Protein 3RHE (pdb70)

Nearest PDB structures (foldseek):
  3rhe-assembly1_A  TM=1.009E+00  e=6.433E-20  Legionella pneum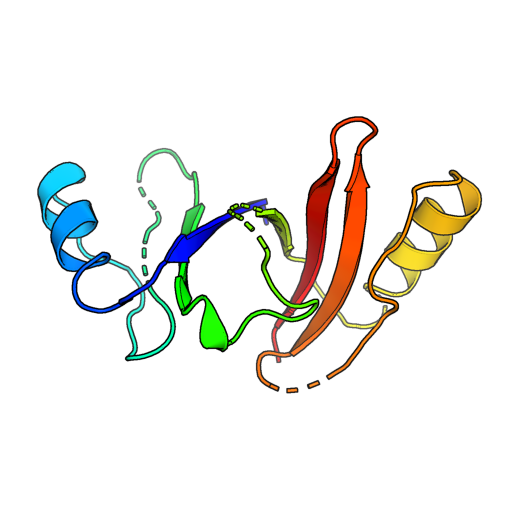ophila subsp. pneumophila str. Philadelphia 1
  3vcx-assembly1_A  TM=4.489E-01  e=5.488E-06  Rhodopseudomonas palustris CGA009
  3kol-assembly1_A-2  TM=4.662E-01  e=1.666E-05  Nostoc punctiforme PCC 73102
  3oxh-assembly1_A  TM=6.265E-01  e=4.857E-03  Mycobacterium tuberculosis
  2qqz-assembly1_B  TM=4.283E-01  e=1.810E-03  Bacillus anthracis str. Ames

Structure (mmCIF, N/CA/C/O backbone):
data_3RHE
#
_entry.id   3RHE
#
_cell.length_a   43.536
_cell.length_b   77.707
_cell.length_c   83.024
_cell.angle_alpha   90.00
_cell.angle_beta   90.00
_cell.angle_gamma   90.00
#
_symmetry.space_group_name_H-M   'C 2 2 21'
#
loop_
_entity.id
_entity.type
_entity.pdbx_description
1 polymer 'NAD-dependent benzaldehyde dehydrogenase'
2 water water
#
loop_
_atom_site.group_PDB
_atom_site.id
_atom_site.type_symbol
_atom_site.label_atom_id
_atom_site.label_alt_id
_atom_site.label_comp_id
_atom_site.label_asym_id
_atom_site.label_entity_id
_atom_site.label_seq_id
_atom_site.pdbx_PDB_ins_code
_atom_site.Cartn_x
_atom_site.Cartn_y
_atom_site.Cartn_z
_atom_site.occupancy
_atom_site.B_iso_or_equiv
_atom_site.auth_seq_id
_atom_site.auth_comp_id
_atom_site.auth_asym_id
_atom_site.auth_atom_id
_atom_site.pdbx_PDB_model_num
ATOM 1 N N . PRO A 1 7 ? -6.101 31.800 44.526 1.00 34.51 5 PRO A N 1
ATOM 2 C CA . PRO A 1 7 ? -5.038 30.804 44.742 1.00 31.93 5 PRO A CA 1
ATOM 3 C C . PRO A 1 7 ? -3.674 31.434 44.501 1.00 27.30 5 PRO A C 1
ATOM 4 O O . PRO A 1 7 ? -2.653 30.967 45.003 1.00 24.94 5 PRO A O 1
ATOM 8 N N . ASN A 1 8 ? -3.664 32.492 43.706 1.00 26.27 6 ASN A N 1
ATOM 9 C CA . ASN A 1 8 ? -2.406 33.103 43.339 1.00 25.45 6 ASN A CA 1
ATOM 10 C C . ASN A 1 8 ? -1.815 33.921 44.477 1.00 23.42 6 ASN A C 1
ATOM 11 O O . ASN A 1 8 ? -2.525 34.590 45.243 1.00 22.14 6 ASN A O 1
ATOM 16 N N . LEU A 1 9 ? -0.504 33.824 44.612 1.00 19.64 7 LEU A N 1
ATOM 17 C CA . LEU A 1 9 ? 0.176 34.501 45.692 1.00 18.34 7 LEU A CA 1
ATOM 18 C C . LEU A 1 9 ? 1.570 34.912 45.245 1.00 17.71 7 LEU A C 1
ATOM 19 O O . LEU A 1 9 ? 2.370 34.083 44.820 1.00 18.38 7 LEU A O 1
ATOM 24 N N . VAL A 1 10 ? 1.848 36.203 45.336 1.00 16.80 8 VAL A N 1
ATOM 25 C CA . VAL A 1 10 ? 3.175 36.725 45.040 1.00 15.97 8 VAL A CA 1
ATOM 26 C C . VAL A 1 10 ? 3.982 36.669 46.331 1.00 15.60 8 VAL A C 1
ATOM 27 O O . VAL A 1 10 ? 3.544 37.168 47.357 1.00 16.55 8 VAL A O 1
ATOM 31 N N . LEU A 1 11 ? 5.145 36.033 46.281 1.00 13.39 9 LEU A N 1
ATOM 32 C CA . LEU A 1 11 ? 5.979 35.854 47.455 1.00 15.52 9 LEU A CA 1
ATOM 33 C C . LEU A 1 11 ? 7.258 36.665 47.310 1.00 14.41 9 LEU A C 1
ATOM 34 O O . LEU A 1 11 ? 8.031 36.445 46.394 1.00 13.77 9 LEU A O 1
ATOM 39 N N . PHE A 1 12 ? 7.474 37.603 48.222 1.00 12.85 10 PHE A N 1
ATOM 40 C CA . PHE A 1 12 ? 8.710 38.367 48.259 1.00 14.29 10 PHE A CA 1
ATOM 41 C C . PHE A 1 12 ? 9.613 37.808 49.360 1.00 15.72 10 PHE A C 1
ATOM 42 O O . PHE A 1 12 ? 9.196 37.697 50.517 1.00 13.80 10 PHE A O 1
ATOM 50 N N . TYR A 1 13 ? 10.844 37.459 49.003 1.00 15.60 11 TYR A N 1
ATOM 51 C CA . TYR A 1 13 ? 11.849 37.146 50.008 1.00 16.26 11 TYR A CA 1
ATOM 52 C C . TYR A 1 13 ? 12.266 38.459 50.684 1.00 16.92 11 TYR A C 1
ATOM 53 O O . TYR A 1 13 ? 12.624 39.411 50.000 1.00 14.06 11 TYR A O 1
ATOM 62 N N . VAL A 1 14 ? 12.204 38.508 52.016 1.00 16.42 12 VAL A N 1
ATOM 63 C CA . VAL A 1 14 ? 12.603 39.702 52.762 1.00 15.95 12 VAL A CA 1
ATOM 64 C C . VAL A 1 14 ? 13.614 39.409 53.888 1.00 20.25 12 VAL A C 1
ATOM 65 O O . VAL A 1 14 ? 13.570 38.348 54.535 1.00 16.43 12 VAL A O 1
ATOM 69 N N . LYS A 1 15 ? 14.521 40.352 54.126 1.00 17.42 13 LYS A N 1
ATOM 70 C CA . LYS A 1 15 ? 15.487 40.196 55.225 1.00 22.10 13 LYS A CA 1
ATOM 71 C C . LYS A 1 15 ? 14.801 40.197 56.596 1.00 22.29 13 LYS A C 1
ATOM 72 O O . LYS A 1 15 ? 15.148 39.413 57.487 1.00 23.83 13 LYS A O 1
ATOM 78 N N . ASN A 1 16 ? 13.823 41.081 56.759 1.00 20.52 14 ASN A N 1
ATOM 79 C CA . ASN A 1 16 ? 13.128 41.235 58.044 1.00 23.30 14 ASN A CA 1
ATOM 80 C C . ASN A 1 16 ? 11.634 41.437 57.853 1.00 21.54 14 ASN A C 1
ATOM 81 O O . ASN A 1 16 ? 11.195 42.549 57.573 1.00 23.90 14 ASN A O 1
ATOM 86 N N . PRO A 1 17 ? 10.849 40.357 58.002 1.00 21.33 15 PRO A N 1
ATOM 87 C CA . PRO A 1 17 ? 9.397 40.392 57.807 1.00 22.03 15 PRO A CA 1
ATOM 88 C C . PRO A 1 17 ? 8.700 41.442 58.683 1.00 27.70 15 PRO A C 1
ATOM 89 O O . PRO A 1 17 ? 7.702 42.026 58.249 1.00 25.76 15 PRO A O 1
ATOM 93 N N . ALA A 1 18 ? 9.220 41.689 59.882 1.00 27.80 16 ALA A N 1
ATOM 94 C CA . ALA A 1 18 ? 8.643 42.710 60.752 1.00 29.84 16 ALA A CA 1
ATOM 95 C C . ALA A 1 18 ? 8.745 44.088 60.115 1.00 26.80 16 ALA A C 1
ATOM 96 O O . ALA A 1 18 ? 7.755 44.811 60.026 1.00 28.36 16 ALA A O 1
ATOM 98 N N . LYS A 1 19 ? 9.949 44.450 59.678 1.00 27.22 17 LYS A N 1
ATOM 99 C CA . LYS A 1 19 ? 10.171 45.744 59.049 1.00 26.17 17 LYS A CA 1
ATOM 100 C C . LYS A 1 19 ? 9.516 45.863 57.667 1.00 25.84 17 LYS A C 1
ATOM 101 O O . LYS A 1 19 ? 9.061 46.941 57.278 1.00 22.49 17 LYS A O 1
ATOM 107 N N . SER A 1 20 ? 9.485 44.766 56.922 1.00 20.62 18 SER A N 1
ATOM 108 C CA A SER A 1 20 ? 8.854 44.776 55.611 0.38 20.65 18 SER A CA 1
ATOM 109 C CA B SER A 1 20 ? 8.849 44.758 55.613 0.62 20.65 18 SER A CA 1
ATOM 110 C C . SER A 1 20 ? 7.349 44.967 55.744 1.00 20.17 18 SER A C 1
ATOM 111 O O . SER A 1 20 ? 6.733 45.674 54.943 1.00 18.42 18 SER A O 1
ATOM 116 N N . GLU A 1 21 ? 6.769 44.338 56.757 1.00 20.27 19 GLU A N 1
ATOM 117 C CA . GLU A 1 21 ? 5.340 44.429 57.016 1.00 22.25 19 GLU A CA 1
ATOM 118 C C . GLU A 1 21 ? 4.928 45.868 57.315 1.00 23.82 19 GLU A C 1
ATOM 119 O O . GLU A 1 21 ? 3.854 46.309 56.913 1.00 23.88 19 GLU A O 1
ATOM 125 N N . GLU A 1 22 ? 5.781 46.597 58.026 1.00 24.47 20 GLU A N 1
ATOM 126 C CA . GLU A 1 22 ? 5.499 48.000 58.321 1.00 24.81 20 GLU A CA 1
ATOM 127 C C . GLU A 1 22 ? 5.586 48.836 57.051 1.00 24.07 20 GLU A C 1
ATOM 128 O O . GLU A 1 22 ? 4.752 49.727 56.817 1.00 23.33 20 GLU A O 1
ATOM 134 N N . PHE A 1 23 ? 6.604 48.556 56.239 1.00 18.99 21 PHE A N 1
ATOM 135 C CA . PHE A 1 23 ? 6.743 49.229 54.957 1.00 19.69 21 PHE A CA 1
ATOM 136 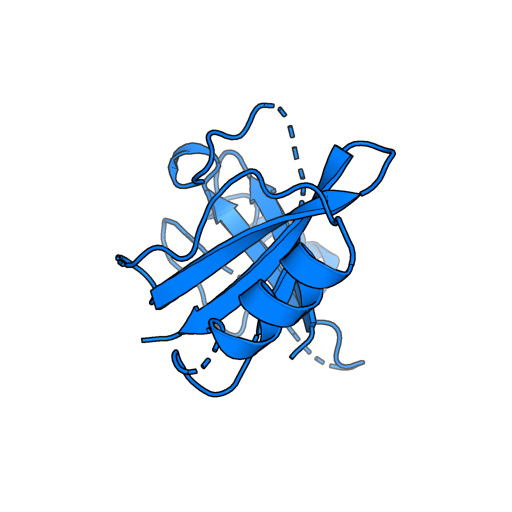C C . PHE A 1 23 ? 5.459 49.079 54.144 1.00 19.59 21 PHE A C 1
ATOM 137 O O . PHE A 1 23 ? 4.892 50.052 53.682 1.00 18.68 21 PHE A O 1
ATOM 145 N N . TYR A 1 24 ? 4.991 47.847 53.996 1.00 19.23 22 TYR A N 1
ATOM 146 C CA . TYR A 1 24 ? 3.813 47.579 53.179 1.00 20.50 22 TYR A CA 1
ATOM 147 C C . TYR A 1 24 ? 2.485 48.057 53.807 1.00 23.68 22 TYR A C 1
ATOM 148 O O . TYR A 1 24 ? 1.607 48.564 53.106 1.00 21.79 22 TYR A O 1
ATOM 157 N N . LYS A 1 25 ? 2.347 47.915 55.122 1.00 21.96 23 LYS A N 1
ATOM 158 C CA . LYS A 1 25 ? 1.178 48.458 55.799 1.00 24.91 23 LYS A CA 1
ATOM 159 C C . LYS A 1 25 ? 1.069 49.951 55.472 1.00 26.00 23 LYS A C 1
ATOM 160 O O . LYS A 1 25 ? -0.002 50.446 55.142 1.00 25.81 23 LYS A O 1
ATOM 166 N N . ASN A 1 26 ? 2.199 50.647 55.531 1.00 25.44 24 ASN A N 1
ATOM 167 C CA . ASN A 1 26 ? 2.250 52.075 55.244 1.00 25.88 24 ASN A CA 1
ATOM 168 C C . ASN A 1 26 ? 1.979 52.357 53.775 1.00 27.26 24 ASN A C 1
ATOM 169 O O . ASN A 1 26 ? 1.177 53.237 53.436 1.00 24.72 24 ASN A O 1
ATOM 174 N N . LEU A 1 27 ? 2.658 51.612 52.904 1.00 23.56 25 LEU A N 1
ATOM 175 C CA . LEU A 1 27 ? 2.512 51.814 51.474 1.00 24.37 25 LEU A CA 1
ATOM 176 C C . LEU A 1 27 ? 1.077 51.580 51.034 1.00 25.66 25 LEU A C 1
ATOM 177 O O . LEU A 1 27 ? 0.506 52.365 50.283 1.00 26.48 25 LEU A O 1
ATOM 182 N N . LEU A 1 28 ? 0.500 50.491 51.519 1.00 26.19 26 LEU A N 1
ATOM 183 C CA . LEU A 1 28 ? -0.786 50.027 51.032 1.00 26.71 26 LEU A CA 1
ATOM 184 C C . LEU A 1 28 ? -1.929 50.622 51.836 1.00 26.24 26 LEU A C 1
ATOM 185 O O . LEU A 1 28 ? -3.085 50.509 51.447 1.00 25.34 26 LEU A O 1
ATOM 190 N N . ASP A 1 29 ? -1.594 51.247 52.958 1.00 25.63 27 ASP A N 1
ATOM 191 C CA . ASP A 1 29 ? -2.599 51.750 53.887 1.00 27.86 27 ASP A CA 1
ATOM 192 C C . ASP A 1 29 ? -3.592 50.642 54.202 1.00 28.81 27 ASP A C 1
ATOM 193 O O . ASP A 1 29 ? -4.799 50.861 54.250 1.00 28.02 27 ASP A O 1
ATOM 198 N N . THR A 1 30 ? -3.064 49.442 54.411 1.00 30.02 28 THR A N 1
ATOM 199 C CA . THR A 1 30 ? -3.884 48.285 54.727 1.00 29.38 28 THR A CA 1
ATOM 200 C C . THR A 1 30 ? -3.184 47.446 55.778 1.00 30.31 28 THR A C 1
ATOM 201 O O . THR A 1 30 ? -1.952 47.400 55.843 1.00 27.85 28 THR A O 1
ATOM 205 N N . GLN A 1 31 ? -3.975 46.789 56.612 1.00 29.04 29 GLN A N 1
ATOM 206 C CA . GLN A 1 31 ? -3.431 45.882 57.602 1.00 29.88 29 GLN A CA 1
ATOM 207 C C . GLN A 1 31 ? -3.188 44.533 56.936 1.00 24.12 29 GLN A C 1
ATOM 208 O O . GLN A 1 31 ? -3.983 44.102 56.110 1.00 24.83 29 GLN A O 1
ATOM 214 N N . PRO A 1 32 ? -2.091 43.854 57.287 1.00 24.10 30 PRO A N 1
ATOM 215 C CA . PRO A 1 32 ? -1.966 42.496 56.750 1.00 24.25 30 PRO A CA 1
ATOM 216 C C . PRO A 1 32 ? -3.042 41.605 57.371 1.00 23.55 30 PRO A C 1
ATOM 217 O O . PRO A 1 32 ? -3.396 41.827 58.527 1.00 24.96 30 PRO A O 1
ATOM 221 N N . ILE A 1 33 ? -3.568 40.639 56.627 1.00 22.84 31 ILE A N 1
ATOM 222 C CA . ILE A 1 33 ? -4.507 39.682 57.210 1.00 24.53 31 ILE A CA 1
ATOM 223 C C . ILE A 1 33 ? -3.794 38.708 58.160 1.00 25.12 31 ILE A C 1
ATOM 224 O O . ILE A 1 33 ? -4.418 38.091 59.019 1.00 24.56 31 ILE A O 1
ATOM 229 N N . GLU A 1 34 ? -2.481 38.577 58.004 1.00 22.20 32 GLU A N 1
ATOM 230 C CA . GLU A 1 34 ? -1.706 37.720 58.887 1.00 24.28 32 GLU A CA 1
ATOM 231 C C . GLU A 1 34 ? -0.283 38.233 59.001 1.00 25.69 32 GLU A C 1
ATOM 232 O O . GLU A 1 34 ? 0.279 38.744 58.024 1.00 22.97 32 GLU A O 1
ATOM 238 N N . SER A 1 35 ? 0.293 38.115 60.196 1.00 23.15 33 SER A N 1
ATOM 239 C CA . SER A 1 35 ? 1.687 38.482 60.403 1.00 24.67 33 SER A CA 1
ATOM 240 C C . SER A 1 35 ? 2.351 37.599 61.467 1.00 26.84 33 SER A C 1
ATOM 241 O O . SER A 1 35 ? 1.683 37.053 62.350 1.00 25.22 33 SER A O 1
ATOM 244 N N . SER A 1 36 ? 3.667 37.457 61.357 1.00 23.07 34 SER A N 1
ATOM 245 C CA . SER A 1 36 ? 4.451 36.641 62.270 1.00 23.73 34 SER A CA 1
ATOM 246 C C . SER A 1 36 ? 5.916 37.007 62.075 1.00 23.03 34 SER A C 1
ATOM 247 O O . SER A 1 36 ? 6.251 37.711 61.130 1.00 25.15 34 SER A O 1
ATOM 250 N N . PRO A 1 37 ? 6.795 36.536 62.967 1.00 22.73 35 PRO A N 1
ATOM 251 C CA . PRO A 1 37 ? 8.215 36.876 62.826 1.00 25.67 35 PRO A CA 1
ATOM 252 C C . PRO A 1 37 ? 8.808 36.387 61.494 1.00 24.25 35 PRO A C 1
ATOM 253 O O . PRO A 1 37 ? 9.816 36.925 61.043 1.00 23.61 35 PRO A O 1
ATOM 257 N N . THR A 1 38 ? 8.177 35.399 60.873 1.00 21.38 36 THR A N 1
ATOM 258 C CA . THR A 1 38 ? 8.721 34.790 59.660 1.00 22.87 36 THR A CA 1
ATOM 259 C C . THR A 1 38 ? 7.920 35.072 58.380 1.00 22.17 36 THR A C 1
ATOM 260 O O . THR A 1 38 ? 8.418 34.850 57.281 1.00 20.42 36 THR A O 1
ATOM 264 N N . PHE A 1 39 ? 6.693 35.565 58.515 1.00 21.55 37 PHE A N 1
ATOM 265 C CA . PHE A 1 39 ? 5.821 35.712 57.349 1.00 20.88 37 PHE A CA 1
ATOM 266 C C . PHE A 1 39 ? 4.720 36.739 57.590 1.00 23.77 37 PHE A C 1
ATOM 267 O O . PHE A 1 39 ? 4.158 36.807 58.684 1.00 23.95 37 PHE A O 1
ATOM 275 N N . ALA A 1 40 ? 4.421 37.546 56.574 1.00 19.60 38 ALA A N 1
ATOM 276 C CA . ALA A 1 40 ? 3.236 38.397 56.614 1.00 20.47 38 ALA A CA 1
ATOM 277 C C . ALA A 1 40 ? 2.504 38.299 55.284 1.00 21.85 38 ALA A C 1
ATOM 278 O O . ALA A 1 40 ? 3.126 38.083 54.236 1.00 20.54 38 ALA A O 1
ATOM 288 N N . PHE A 1 42 ? -0.536 40.189 52.805 1.00 18.01 40 PHE A N 1
ATOM 289 C CA . PHE A 1 42 ? -1.467 41.271 52.480 1.00 20.81 40 PHE A CA 1
ATOM 290 C C . PHE A 1 42 ? -2.383 40.826 51.353 1.00 21.08 40 PHE A C 1
ATOM 291 O O . PHE A 1 42 ? -1.960 40.156 50.404 1.00 20.26 40 PHE A O 1
ATOM 299 N N . VAL A 1 43 ? -3.649 41.196 51.461 1.00 20.19 41 VAL A N 1
ATOM 300 C CA . VAL A 1 43 ? -4.604 40.897 50.423 1.00 25.32 41 VAL A CA 1
ATOM 301 C C . VAL A 1 43 ? -5.220 42.186 49.914 1.00 31.79 41 VAL A C 1
ATOM 302 O O . VAL A 1 43 ? -5.796 42.952 50.687 1.00 30.11 41 VAL A O 1
ATOM 314 N N . LYS A 1 45 ? -7.780 44.694 48.099 1.00 41.14 43 LYS A N 1
ATOM 315 C CA . LYS A 1 45 ? -9.193 44.835 47.800 1.00 43.19 43 LYS A CA 1
ATOM 316 C C . LYS A 1 45 ? -9.420 44.282 46.396 1.00 41.18 43 LYS A C 1
ATOM 317 O O . LYS A 1 45 ? -10.421 43.617 46.127 1.00 40.47 43 LYS A O 1
ATOM 323 N N . THR A 1 46 ? -8.455 44.538 45.519 1.00 39.72 44 THR A N 1
ATOM 324 C CA . THR A 1 46 ? -8.476 44.036 44.150 1.00 40.74 44 THR A CA 1
ATOM 325 C C . THR A 1 46 ? -8.307 42.519 44.040 1.00 38.83 44 THR A C 1
ATOM 326 O O . THR A 1 46 ? -8.570 41.938 42.989 1.00 41.45 44 THR A O 1
ATOM 330 N N . GLY A 1 47 ? -7.838 41.882 45.106 1.00 36.42 45 GLY A N 1
ATOM 331 C CA . GLY A 1 47 ? -7.720 40.433 45.115 1.00 36.55 45 GLY A CA 1
ATOM 332 C C . GLY A 1 47 ? -6.305 39.873 45.077 1.00 34.71 45 GLY A C 1
ATOM 333 O O . GLY A 1 47 ? -6.088 38.717 45.440 1.00 31.85 45 GLY A O 1
ATOM 334 N N . LEU A 1 48 ? -5.337 40.671 44.633 1.00 32.48 46 LEU A N 1
ATOM 335 C CA . LEU A 1 48 ? -3.954 40.196 44.620 1.00 29.88 46 LEU A CA 1
ATOM 336 C C . LEU A 1 48 ? -3.455 39.900 46.036 1.00 24.76 46 LEU A C 1
ATOM 337 O O . LEU A 1 48 ? -3.706 40.664 46.975 1.00 25.65 46 LEU A O 1
ATOM 342 N N . ARG A 1 49 ? -2.760 38.781 46.187 1.00 20.85 47 ARG A N 1
ATOM 343 C CA . ARG A 1 49 ? -2.215 38.393 47.481 1.00 20.85 47 ARG A CA 1
ATOM 344 C C . ARG A 1 49 ? -0.692 38.517 47.485 1.00 18.15 47 ARG A C 1
ATOM 345 O O . ARG A 1 49 ? -0.016 37.988 46.601 1.00 18.06 47 ARG A O 1
ATOM 353 N N . LEU A 1 50 ? -0.163 39.207 48.484 1.00 17.09 48 LEU A N 1
ATOM 354 C CA . LEU A 1 50 ? 1.275 39.430 48.595 1.00 16.76 48 LEU A CA 1
ATOM 355 C C . LEU A 1 50 ? 1.813 38.911 49.925 1.00 18.57 48 LEU A C 1
ATOM 356 O O . LEU A 1 50 ? 1.384 39.356 51.009 1.00 17.17 48 LEU A O 1
ATOM 361 N N . GLY A 1 51 ? 2.735 37.953 49.834 1.00 15.88 49 GLY A N 1
ATOM 362 C CA . GLY A 1 51 ? 3.410 37.416 50.999 1.00 16.25 49 GLY A CA 1
ATOM 363 C C . GLY A 1 51 ? 4.845 37.903 51.160 1.00 16.86 49 GLY A C 1
ATOM 364 O O . GLY A 1 51 ? 5.620 38.001 50.195 1.00 15.30 49 GLY A O 1
ATOM 365 N N . LEU A 1 52 ? 5.200 38.210 52.402 1.00 15.53 50 LEU A N 1
ATOM 366 C CA . LEU A 1 52 ? 6.553 38.608 52.755 1.00 16.42 50 LEU A CA 1
ATOM 367 C C . LEU A 1 52 ? 7.157 37.503 53.630 1.00 17.62 50 LEU A C 1
ATOM 368 O O . LEU A 1 52 ? 6.701 37.276 54.749 1.00 17.45 50 LEU A O 1
ATOM 373 N N . TRP A 1 53 ? 8.192 36.846 53.118 1.00 14.65 51 TRP A N 1
ATOM 374 C CA . TRP A 1 53 ? 8.718 35.621 53.703 1.00 16.89 51 TRP A CA 1
ATOM 375 C C . TRP A 1 53 ? 10.210 35.751 54.045 1.00 18.46 51 TRP A C 1
ATOM 376 O O . TRP A 1 53 ? 11.036 36.097 53.186 1.00 16.57 51 TRP A O 1
ATOM 387 N N . ALA A 1 54 ? 10.548 35.497 55.310 1.00 18.77 52 ALA A N 1
ATOM 388 C CA . ALA A 1 54 ? 11.928 35.614 55.774 1.00 19.68 52 ALA A CA 1
ATOM 389 C C . ALA A 1 54 ? 12.893 34.818 54.897 1.00 19.64 52 ALA A C 1
ATOM 390 O O . ALA A 1 54 ? 12.750 33.607 54.732 1.00 18.42 52 ALA A O 1
ATOM 392 N N . GLN A 1 55 ? 13.881 35.523 54.358 1.00 17.62 53 GLN A N 1
ATOM 393 C CA . GLN A 1 55 ? 14.830 34.963 53.403 1.00 23.44 53 GLN A CA 1
ATOM 394 C C . GLN A 1 55 ? 15.509 33.706 53.946 1.00 24.47 53 G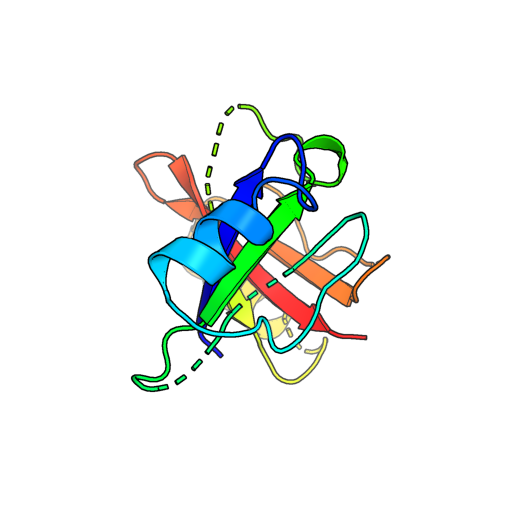LN A C 1
ATOM 395 O O . GLN A 1 55 ? 15.790 32.762 53.203 1.00 25.01 53 GLN A O 1
ATOM 401 N N . GLU A 1 56 ? 15.750 33.693 55.250 1.00 25.05 54 GLU A N 1
ATOM 402 C CA . GLU A 1 56 ? 16.452 32.592 55.891 1.00 27.02 54 GLU A CA 1
ATOM 403 C C . GLU A 1 56 ? 15.605 31.323 55.945 1.00 26.78 54 GLU A C 1
ATOM 404 O O . GLU A 1 56 ? 16.127 30.228 56.138 1.00 28.48 54 GLU A O 1
ATOM 410 N N . GLU A 1 57 ? 14.299 31.475 55.768 1.00 24.37 55 GLU A N 1
ATOM 411 C CA . GLU A 1 57 ? 13.378 30.340 55.812 1.00 28.82 55 GLU A CA 1
ATOM 412 C C . GLU A 1 57 ? 13.162 29.643 54.468 1.00 26.51 55 GLU A C 1
ATOM 413 O O . GLU A 1 57 ? 12.540 28.581 54.409 1.00 27.57 55 GLU A O 1
ATOM 419 N N . ILE A 1 58 ? 13.647 30.231 53.382 1.00 22.10 56 ILE A N 1
ATOM 420 C CA . ILE A 1 58 ? 13.296 29.689 52.071 1.00 22.69 56 ILE A CA 1
ATOM 421 C C . ILE A 1 58 ? 14.023 28.384 51.749 1.00 22.55 56 ILE A C 1
ATOM 422 O O . ILE A 1 58 ? 15.211 28.242 52.016 1.00 22.23 56 ILE A O 1
ATOM 427 N N . GLU A 1 59 ? 13.286 27.442 51.172 1.00 20.88 57 GLU A N 1
ATOM 428 C CA . GLU A 1 59 ? 13.867 26.299 50.495 1.00 23.05 57 GLU A CA 1
ATOM 429 C C . GLU A 1 59 ? 13.192 26.247 49.140 1.00 19.90 57 GLU A C 1
ATOM 430 O O . GLU A 1 59 ? 11.977 26.369 49.072 1.00 17.82 57 GLU A O 1
ATOM 436 N N . PRO A 1 60 ? 13.974 26.081 48.062 1.00 20.06 58 PRO A N 1
ATOM 437 C CA . PRO A 1 60 ? 15.432 25.931 48.071 1.00 23.16 58 PRO A CA 1
ATOM 438 C C . PRO A 1 60 ? 16.098 27.246 48.452 1.00 25.71 58 PRO A C 1
ATOM 439 O O . PRO A 1 60 ? 15.491 28.301 48.270 1.00 21.38 58 PRO A O 1
ATOM 443 N N . LYS A 1 61 ? 17.319 27.179 48.978 1.00 25.90 59 LYS A N 1
ATOM 444 C CA . LYS A 1 61 ? 18.004 28.363 49.481 1.00 30.59 59 LYS A CA 1
ATOM 445 C C . LYS A 1 61 ? 17.911 29.530 48.507 1.00 28.41 59 LYS A C 1
ATOM 446 O O . LYS A 1 61 ? 18.106 29.366 47.305 1.00 28.00 59 LYS A O 1
ATOM 452 N N . ALA A 1 62 ? 17.609 30.707 49.043 1.00 27.93 60 ALA A N 1
ATOM 453 C CA . ALA A 1 62 ? 17.388 31.898 48.229 1.00 33.25 60 ALA A CA 1
ATOM 454 C C . ALA A 1 62 ? 18.685 32.634 47.915 1.00 39.53 60 ALA A C 1
ATOM 455 O O . ALA A 1 62 ? 19.443 32.973 48.820 1.00 42.23 60 ALA A O 1
ATOM 457 N N . HIS A 1 63 ? 18.924 32.896 46.632 1.00 44.07 61 HIS A N 1
ATOM 458 C CA . HIS A 1 63 ? 20.139 33.582 46.199 1.00 49.07 61 HIS A CA 1
ATOM 459 C C . HIS A 1 63 ? 19.976 35.103 46.197 1.00 53.36 61 HIS A C 1
ATOM 460 O O . HIS A 1 63 ? 19.863 35.738 47.252 1.00 52.42 61 HIS A O 1
ATOM 467 N N . GLY A 1 68 ? 14.677 36.937 43.998 1.00 24.63 66 GLY A N 1
ATOM 468 C CA . GLY A 1 68 ? 14.290 37.359 45.344 1.00 20.60 66 GLY A CA 1
ATOM 469 C C . GLY A 1 68 ? 12.791 37.256 45.604 1.00 16.87 66 GLY A C 1
ATOM 470 O O . GLY A 1 68 ? 12.244 37.922 46.478 1.00 14.98 66 GLY A O 1
ATOM 479 N N . GLU A 1 70 ? 8.923 34.699 44.338 1.00 15.69 68 GLU A N 1
ATOM 480 C CA . GLU A 1 70 ? 8.310 33.557 43.664 1.00 17.29 68 GLU A CA 1
ATOM 481 C C . GLU A 1 70 ? 6.902 33.938 43.255 1.00 16.02 68 GLU A C 1
ATOM 482 O O . GLU A 1 70 ? 6.248 34.737 43.926 1.00 17.99 68 GLU A O 1
ATOM 488 N N . LEU A 1 71 ? 6.429 33.350 42.166 1.00 16.23 69 LEU A N 1
ATOM 489 C CA . LEU A 1 71 ? 5.020 33.399 41.842 1.00 15.14 69 LEU A CA 1
ATOM 490 C C . LEU A 1 71 ? 4.498 32.050 42.303 1.00 16.28 69 LEU A C 1
ATOM 491 O O . LEU A 1 71 ? 4.995 31.012 41.861 1.00 16.14 69 LEU A O 1
ATOM 496 N N . SER A 1 72 ? 3.523 32.048 43.201 1.00 16.50 70 SER A N 1
ATOM 497 C CA . SER A 1 72 ? 3.074 30.781 43.777 1.00 17.30 70 SER A CA 1
ATOM 498 C C . SER A 1 72 ? 1.580 30.538 43.566 1.00 20.14 70 SER A C 1
ATOM 499 O O . SER A 1 72 ? 0.800 31.485 43.396 1.00 16.99 70 SER A O 1
ATOM 502 N N . PHE A 1 73 ? 1.213 29.256 43.587 1.00 18.07 71 PHE A N 1
ATOM 503 C CA . PHE A 1 73 ? -0.127 28.786 43.276 1.00 20.68 71 PHE A CA 1
ATOM 504 C C . PHE A 1 73 ? -0.574 27.898 44.433 1.00 18.07 71 PHE A C 1
ATOM 505 O O . PHE A 1 73 ? -0.019 26.822 44.625 1.00 15.72 71 PHE A O 1
ATOM 513 N N . GLN A 1 74 ? -1.567 28.344 45.195 1.00 17.67 72 GLN A N 1
ATOM 514 C CA . GLN A 1 74 ? -2.085 27.569 46.313 1.00 19.77 72 GLN A CA 1
ATOM 515 C C . GLN A 1 74 ? -3.166 26.611 45.811 1.00 19.03 72 GLN A C 1
ATOM 516 O O . GLN A 1 74 ? -4.095 27.030 45.114 1.00 17.52 72 GLN A O 1
ATOM 522 N N . VAL A 1 75 ? -3.027 25.327 46.133 1.00 17.61 73 VAL A N 1
ATOM 523 C CA . VAL A 1 75 ? -4.017 24.336 45.689 1.00 17.03 73 VAL A CA 1
ATOM 524 C C . VAL A 1 75 ? -4.669 23.617 46.865 1.00 19.53 73 VAL A C 1
ATOM 525 O O . VAL A 1 75 ? -4.239 23.755 48.016 1.00 18.42 73 VAL A O 1
ATOM 529 N N . ASN A 1 76 ? -5.697 22.836 46.555 1.00 19.44 74 ASN A N 1
ATOM 530 C CA . ASN A 1 76 ? -6.607 22.296 47.559 1.00 21.97 74 ASN A CA 1
ATOM 531 C C . ASN A 1 76 ? -6.077 21.136 48.430 1.00 21.54 74 ASN A C 1
ATOM 532 O O . ASN A 1 76 ? -6.520 20.951 49.569 1.00 20.33 74 ASN A O 1
ATOM 537 N N . SER A 1 77 ? -5.144 20.350 47.912 1.00 19.06 75 SER A N 1
ATOM 538 C CA . SER A 1 77 ? -4.710 19.160 48.640 1.00 19.45 75 SER A CA 1
ATOM 539 C C . SER A 1 77 ? -3.332 18.708 48.208 1.00 18.99 75 SER A C 1
ATOM 540 O O . SER A 1 77 ? -2.832 19.133 47.164 1.00 17.63 75 SER A O 1
ATOM 543 N N . ASN A 1 78 ? -2.741 17.811 48.998 1.00 17.26 76 ASN A N 1
ATOM 544 C CA . ASN A 1 78 ? -1.448 17.236 48.670 1.00 17.46 76 ASN A CA 1
ATOM 545 C C . ASN A 1 78 ? -1.515 16.460 47.364 1.00 17.71 76 ASN A C 1
ATOM 546 O O . ASN A 1 78 ? -0.574 16.473 46.571 1.00 16.16 76 ASN A O 1
ATOM 551 N N . GLU A 1 79 ? -2.632 15.769 47.155 1.00 19.30 77 GLU A N 1
ATOM 552 C CA . GLU A 1 79 ? -2.864 15.050 45.907 1.00 19.37 77 GLU A CA 1
ATOM 553 C C . GLU A 1 79 ? -2.866 15.993 44.703 1.00 17.00 77 GLU A C 1
ATOM 554 O O . GLU A 1 79 ? -2.316 15.672 43.666 1.00 17.55 77 GLU A O 1
ATOM 568 N N . VAL A 1 81 ? -1.249 18.834 44.554 1.00 16.15 79 VAL A N 1
ATOM 569 C CA . VAL A 1 81 ? 0.174 19.159 44.409 1.00 17.67 79 VA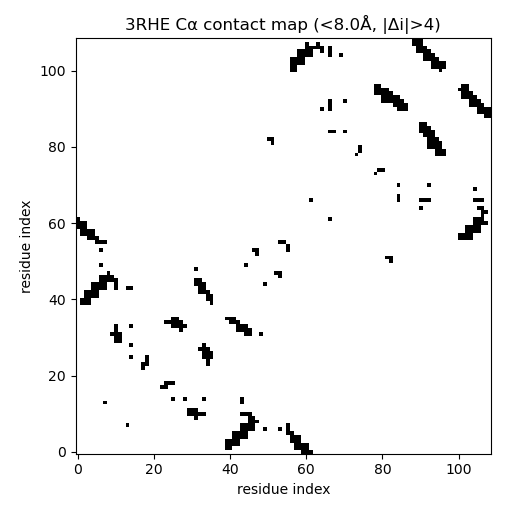L A CA 1
ATOM 570 C C . VAL A 1 81 ? 0.910 18.087 43.605 1.00 17.44 79 VAL A C 1
ATOM 571 O O . VAL A 1 81 ? 1.672 18.401 42.706 1.00 15.92 79 VAL A O 1
ATOM 575 N N . ASP A 1 82 ? 0.687 16.812 43.937 1.00 18.05 80 ASP A N 1
ATOM 576 C CA . ASP A 1 82 ? 1.320 15.720 43.189 1.00 19.78 80 ASP A CA 1
ATOM 577 C C . ASP A 1 82 ? 0.857 15.689 41.737 1.00 18.08 80 ASP A C 1
ATOM 578 O O . ASP A 1 82 ? 1.649 15.455 40.826 1.00 19.14 80 ASP A O 1
ATOM 583 N N . GLU A 1 83 ? -0.431 15.916 41.526 1.00 18.05 81 GLU A N 1
ATOM 584 C CA . GLU A 1 83 ? -0.978 15.895 40.170 1.00 19.46 81 GLU A CA 1
ATOM 585 C C . GLU A 1 83 ? -0.330 16.990 39.316 1.00 20.99 81 GLU A C 1
ATOM 586 O O . GLU A 1 83 ? 0.063 16.738 38.181 1.00 18.63 81 GLU A O 1
ATOM 592 N N . ILE A 1 84 ? -0.196 18.205 39.859 1.00 18.05 82 ILE A N 1
ATOM 593 C CA . ILE A 1 84 ? 0.440 19.263 39.083 1.00 16.63 82 ILE A CA 1
ATOM 594 C C . ILE A 1 84 ? 1.917 18.952 38.859 1.00 17.61 82 ILE A C 1
ATOM 595 O O . ILE A 1 84 ? 2.475 19.261 37.814 1.00 17.15 82 ILE A O 1
ATOM 600 N N . HIS A 1 85 ? 2.559 18.341 39.850 1.00 19.24 83 HIS A N 1
ATOM 601 C CA . HIS A 1 85 ? 3.951 17.963 39.678 1.00 20.28 83 HIS A CA 1
ATOM 602 C C . HIS A 1 85 ? 4.123 17.014 38.489 1.00 19.11 83 HIS A C 1
ATOM 603 O O . HIS A 1 85 ? 5.053 17.149 37.698 1.00 17.19 83 HIS A O 1
ATOM 610 N N . ARG A 1 86 ? 3.221 16.045 38.380 1.00 19.77 84 ARG A N 1
ATOM 611 C CA . ARG A 1 86 ? 3.229 15.131 37.247 1.00 19.15 84 ARG A CA 1
ATOM 612 C C . ARG A 1 86 ? 3.055 15.874 35.924 1.00 20.55 84 ARG A C 1
ATOM 613 O O . ARG A 1 86 ? 3.798 15.642 34.973 1.00 20.02 84 ARG A O 1
ATOM 621 N N . GLN A 1 87 ? 2.079 16.778 35.863 1.00 20.26 85 GLN A N 1
ATOM 622 C CA . GLN A 1 87 ? 1.855 17.553 34.643 1.00 21.74 85 GLN A CA 1
ATOM 623 C C . GLN A 1 87 ? 3.105 18.351 34.254 1.00 20.41 85 GLN A C 1
ATOM 624 O O . GLN A 1 87 ? 3.496 18.376 33.085 1.00 20.32 85 GLN A O 1
ATOM 630 N N . TRP A 1 88 ? 3.732 18.997 35.234 1.00 17.59 86 TRP A N 1
ATOM 631 C CA . TRP A 1 88 ? 4.901 19.833 34.956 1.00 18.61 86 TRP A CA 1
ATOM 632 C C . TRP A 1 88 ? 6.110 19.003 34.501 1.00 20.02 86 TRP A C 1
ATOM 633 O O . TRP A 1 88 ? 6.873 19.426 33.626 1.00 20.25 86 TRP A O 1
ATOM 644 N N . SER A 1 89 ? 6.282 17.821 35.086 1.00 18.38 87 SER A N 1
ATOM 645 C CA . SER A 1 89 ? 7.346 16.922 34.647 1.00 23.60 87 SER A CA 1
ATOM 646 C C . SER A 1 89 ? 7.107 16.506 33.198 1.00 24.86 87 SER A C 1
ATOM 647 O O . SER A 1 89 ? 8.019 16.524 32.378 1.00 24.85 87 SER A O 1
ATOM 650 N N . ASP A 1 90 ? 5.865 16.146 32.895 1.00 24.12 88 ASP A N 1
ATOM 651 C CA . ASP A 1 90 ? 5.476 15.777 31.536 1.00 26.39 88 ASP A CA 1
ATOM 652 C C . ASP A 1 90 ? 5.727 16.915 30.550 1.00 27.77 88 ASP A C 1
ATOM 653 O O . ASP A 1 90 ? 6.079 16.681 29.392 1.00 29.22 88 ASP A O 1
ATOM 658 N N . LYS A 1 91 ? 5.572 18.146 31.029 1.00 23.72 89 LYS A N 1
ATOM 659 C CA . LYS A 1 91 ? 5.743 19.337 30.200 1.00 25.07 89 LYS A CA 1
ATOM 660 C C . LYS A 1 91 ? 7.201 19.768 30.127 1.00 23.19 89 LYS A C 1
ATOM 661 O O . LYS A 1 91 ? 7.540 20.739 29.454 1.00 25.68 89 LYS A O 1
ATOM 667 N N . GLU A 1 92 ? 8.052 19.065 30.856 1.00 22.79 90 GLU A N 1
ATOM 668 C CA . GLU A 1 92 ? 9.478 19.351 30.848 1.00 25.74 90 GLU A CA 1
ATOM 669 C C . GLU A 1 92 ? 9.821 20.690 31.507 1.00 22.60 90 GLU A C 1
ATOM 670 O O . GLU A 1 92 ? 10.774 21.356 31.123 1.00 20.89 90 GLU A O 1
ATOM 676 N N . ILE A 1 93 ? 9.042 21.064 32.517 1.00 20.98 91 ILE A N 1
ATOM 677 C CA . ILE A 1 93 ? 9.324 22.265 33.290 1.00 19.37 91 ILE A CA 1
ATOM 678 C C . ILE A 1 93 ? 10.415 21.959 34.314 1.00 18.26 91 ILE A C 1
ATOM 679 O O . ILE A 1 93 ? 10.300 21.004 35.084 1.00 18.53 91 ILE A O 1
ATOM 684 N N . SER A 1 94 ? 11.487 22.748 34.301 1.00 17.29 92 SER A N 1
ATOM 685 C CA . SER A 1 94 ? 12.599 22.532 35.218 1.00 18.30 92 SER A CA 1
ATOM 686 C C . SER A 1 94 ? 12.092 22.629 36.638 1.00 18.02 92 SER A C 1
ATOM 687 O O . SER A 1 94 ? 11.402 23.586 36.999 1.00 15.60 92 SER A O 1
ATOM 690 N N . ILE A 1 95 ? 12.443 21.629 37.435 1.00 17.45 93 ILE A N 1
ATOM 691 C CA . ILE A 1 95 ? 12.017 21.554 38.822 1.00 16.58 93 ILE A CA 1
ATOM 692 C C . ILE A 1 95 ? 13.249 21.606 39.712 1.00 18.04 93 ILE A C 1
ATOM 693 O O . ILE A 1 95 ? 14.178 20.810 39.543 1.00 16.97 93 ILE A O 1
ATOM 698 N N . ILE A 1 96 ? 13.268 22.548 40.652 1.00 15.92 94 ILE A N 1
ATOM 699 C CA . ILE A 1 96 ? 14.407 22.667 41.554 1.00 15.29 94 ILE A CA 1
ATOM 700 C C . ILE A 1 96 ? 14.122 22.166 42.968 1.00 18.97 94 ILE A C 1
ATOM 701 O O . ILE A 1 96 ? 15.027 22.049 43.779 1.00 17.72 94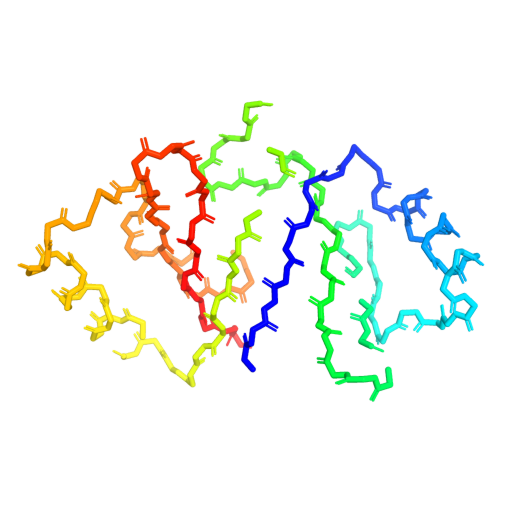 ILE A O 1
ATOM 706 N N . GLN A 1 97 ? 12.862 21.891 43.264 1.00 18.09 95 GLN A N 1
ATOM 707 C CA . GLN A 1 97 ? 12.523 21.252 44.522 1.00 18.34 95 GLN A CA 1
ATOM 708 C C . GLN A 1 97 ? 11.360 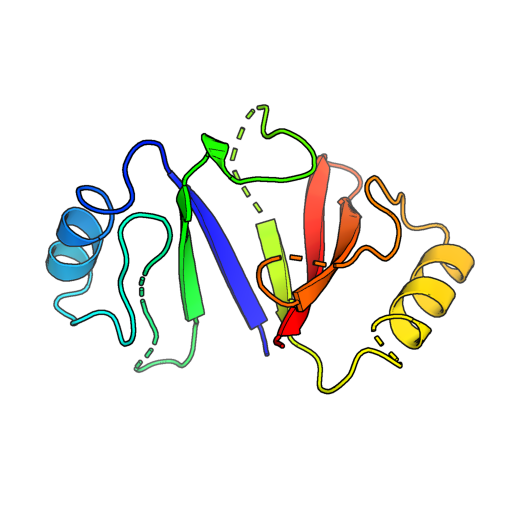20.312 44.247 1.00 17.65 95 GLN A C 1
ATOM 709 O O . GLN A 1 97 ? 10.309 20.752 43.801 1.00 16.80 95 GLN A O 1
ATOM 715 N N . PRO A 1 98 ? 11.560 19.005 44.485 1.00 19.03 96 PRO A N 1
ATOM 716 C CA . PRO A 1 98 ? 10.497 18.017 44.281 1.00 19.30 96 PRO A CA 1
ATOM 717 C C . PRO A 1 98 ? 9.478 18.152 45.400 1.00 17.43 96 PRO A C 1
ATOM 718 O O . PRO A 1 98 ? 9.752 18.871 46.353 1.00 19.84 96 PRO A O 1
ATOM 722 N N . PRO A 1 99 ? 8.326 17.470 45.289 1.00 19.17 97 PRO A N 1
ATOM 723 C CA . PRO A 1 99 ? 7.286 17.581 46.312 1.00 18.96 97 PRO A CA 1
ATOM 724 C C . PRO A 1 99 ? 7.851 17.274 47.694 1.00 22.70 97 PRO A C 1
ATOM 725 O O . PRO A 1 99 ? 8.442 16.215 47.899 1.00 24.30 97 PRO A O 1
ATOM 729 N N . THR A 1 100 ? 7.675 18.210 48.621 1.00 20.17 98 THR A N 1
ATOM 730 C CA . THR A 1 100 ? 8.332 18.150 49.919 1.00 22.80 98 THR A CA 1
ATOM 731 C C . THR A 1 100 ? 7.421 18.641 51.048 1.00 24.30 98 THR A C 1
ATOM 732 O O . THR A 1 100 ? 6.700 19.626 50.899 1.00 22.46 98 THR A O 1
ATOM 736 N N . GLN A 1 101 ? 7.460 17.950 52.183 1.00 24.82 99 GLN A N 1
ATOM 737 C CA . GLN A 1 101 ? 6.747 18.404 53.368 1.00 26.61 99 GLN A CA 1
ATOM 738 C C . GLN A 1 101 ? 7.550 19.465 54.108 1.00 26.98 99 GLN A C 1
ATOM 739 O O . GLN A 1 101 ? 8.534 19.155 54.772 1.00 28.76 99 GLN A O 1
ATOM 753 N N . ASP A 1 103 ? 7.406 22.975 56.814 1.00 33.67 101 ASP A N 1
ATOM 754 C CA . ASP A 1 103 ? 6.675 23.306 58.034 1.00 36.14 101 ASP A CA 1
ATOM 755 C C . ASP A 1 103 ? 5.268 23.848 57.772 1.00 35.46 101 ASP A C 1
ATOM 756 O O . ASP A 1 103 ? 4.350 23.583 58.544 1.00 36.47 101 ASP A O 1
ATOM 761 N N . PHE A 1 1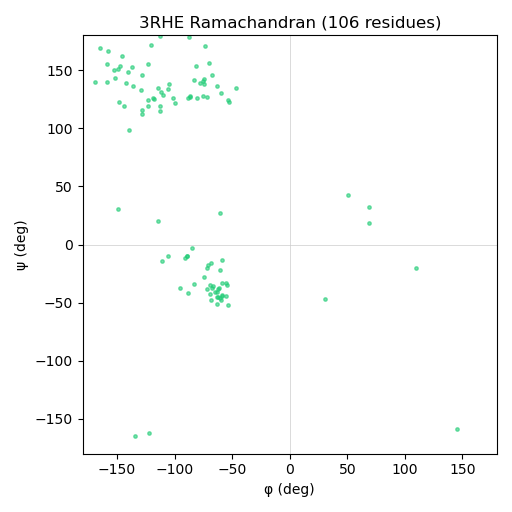04 ? 5.095 24.590 56.682 1.00 29.54 102 PHE A N 1
ATOM 762 C CA . PHE A 1 104 ? 3.801 25.208 56.384 1.00 29.94 102 PHE A CA 1
ATOM 763 C C . PHE A 1 104 ? 2.879 24.311 55.558 1.00 28.60 102 PHE A C 1
ATOM 764 O O . PHE A 1 104 ? 1.700 24.619 55.383 1.00 28.44 102 PHE A O 1
ATOM 772 N N . GLY A 1 105 ? 3.415 23.209 55.043 1.00 31.39 103 GLY A N 1
ATOM 773 C CA . GLY A 1 105 ? 2.647 22.340 54.164 1.00 26.98 103 GLY A CA 1
ATOM 774 C C . GLY A 1 105 ? 3.470 21.693 53.068 1.00 23.00 103 GLY A C 1
ATOM 775 O O . GLY A 1 105 ? 4.689 21.604 53.157 1.00 25.70 103 GLY A O 1
ATOM 776 N N . TYR A 1 106 ? 2.790 21.261 52.015 1.00 20.44 104 TYR A N 1
ATOM 777 C CA . TYR A 1 106 ? 3.371 20.374 51.015 1.00 20.96 104 TYR A CA 1
ATOM 778 C C . TYR A 1 106 ? 3.540 21.103 49.690 1.00 18.33 104 TYR A C 1
ATOM 779 O O . TYR A 1 106 ? 2.605 21.744 49.208 1.00 16.41 104 TYR A O 1
ATOM 788 N N . THR A 1 107 ? 4.728 20.998 49.098 1.00 19.74 105 THR A N 1
ATOM 789 C CA . THR A 1 107 ? 5.130 21.971 48.087 1.00 18.54 105 THR A CA 1
ATOM 790 C C . THR A 1 107 ? 6.223 21.465 47.152 1.00 16.99 105 THR A C 1
ATOM 791 O O . THR A 1 107 ? 6.995 20.583 47.509 1.00 18.88 105 THR A O 1
ATOM 795 N N . PHE A 1 108 ? 6.278 22.036 45.953 1.00 15.43 106 PHE A N 1
ATOM 796 C CA . PHE A 1 108 ? 7.419 21.853 45.070 1.00 15.89 106 PHE A CA 1
ATOM 797 C C . PHE A 1 108 ? 7.645 23.140 44.285 1.00 15.44 106 PHE A C 1
ATOM 798 O O . PHE A 1 108 ? 6.762 23.997 44.225 1.00 16.12 106 PHE A O 1
ATOM 806 N N . VAL A 1 109 ? 8.830 23.306 43.712 1.00 16.43 107 VAL A N 1
ATOM 807 C CA . VAL A 1 109 ? 9.087 24.525 42.928 1.00 15.45 107 VAL A CA 1
ATOM 808 C C . VAL A 1 109 ? 9.805 24.287 41.608 1.00 17.40 107 VAL A C 1
ATOM 809 O O . VAL A 1 109 ? 10.739 23.484 41.519 1.00 18.74 107 VAL A O 1
ATOM 813 N N . GLY A 1 110 ? 9.319 24.972 40.581 1.00 14.39 108 GLY A N 1
ATOM 814 C CA . GLY A 1 110 ? 9.962 24.976 39.287 1.00 17.93 108 GLY A CA 1
ATOM 815 C C . GLY A 1 110 ? 10.529 26.348 38.969 1.00 17.49 108 GLY A C 1
ATOM 816 O O . GLY A 1 110 ? 10.417 27.277 39.773 1.00 16.19 108 GLY A O 1
ATOM 817 N N . VAL A 1 111 ? 11.157 26.472 37.806 1.00 17.31 109 VAL A N 1
ATOM 818 C CA . VAL A 1 111 ? 11.629 27.773 37.342 1.00 17.55 109 VAL A CA 1
ATOM 819 C C . VAL A 1 111 ? 11.314 27.945 35.874 1.00 18.22 109 VAL A C 1
ATOM 820 O O . VAL A 1 111 ? 11.228 26.968 35.122 1.00 16.73 109 VAL A O 1
ATOM 824 N N . ASP A 1 112 ? 11.151 29.191 35.461 1.00 16.12 110 ASP A N 1
ATOM 825 C CA . ASP A 1 112 ? 10.919 29.470 34.059 1.00 17.22 110 ASP A CA 1
ATOM 826 C C . ASP A 1 112 ? 12.273 29.628 33.353 1.00 15.89 110 ASP A C 1
ATOM 827 O O . ASP A 1 112 ? 13.308 29.524 34.001 1.00 16.72 110 ASP A O 1
ATOM 832 N N . PRO A 1 113 ? 12.269 29.860 32.031 1.00 17.30 111 PRO A N 1
ATOM 833 C CA . PRO A 1 113 ? 13.530 30.040 31.289 1.00 18.91 111 PRO A CA 1
ATOM 834 C C . PRO A 1 113 ? 14.410 31.196 31.775 1.00 20.24 111 PRO A C 1
ATOM 835 O O . PRO A 1 113 ? 15.571 31.264 31.375 1.00 19.42 111 PRO A O 1
ATOM 839 N N . ASP A 1 114 ? 13.875 32.086 32.608 1.00 16.29 112 ASP A N 1
ATOM 840 C CA . ASP A 1 114 ? 14.650 33.216 33.105 1.00 18.73 112 ASP A CA 1
ATOM 841 C C . ASP A 1 114 ? 14.866 33.103 34.615 1.00 18.92 112 ASP A C 1
ATOM 842 O O . ASP A 1 114 ? 15.135 34.094 35.290 1.00 19.25 112 ASP A O 1
ATOM 847 N N . GLU A 1 115 ? 14.722 31.886 35.129 1.00 17.22 113 GLU A N 1
ATOM 848 C CA . GLU A 1 115 ? 15.012 31.590 36.529 1.00 20.66 113 GLU A CA 1
ATOM 849 C C . GLU A 1 115 ? 14.057 32.204 37.542 1.00 17.99 113 GLU A C 1
ATOM 850 O O . GLU A 1 115 ? 14.389 32.310 38.722 1.00 19.96 113 GLU A O 1
ATOM 856 N N . HIS A 1 116 ? 12.876 32.603 37.090 1.00 15.02 114 HIS A N 1
ATOM 857 C CA . HIS A 1 116 ? 11.830 33.010 38.023 1.00 16.03 114 HIS A CA 1
ATOM 858 C C . HIS A 1 116 ? 11.245 31.754 38.667 1.00 16.98 114 HIS A C 1
ATOM 859 O O . HIS A 1 116 ? 10.861 30.811 37.965 1.00 13.52 114 HIS A O 1
ATOM 866 N N . ARG A 1 117 ? 11.200 31.734 39.997 1.00 14.61 115 ARG A N 1
ATOM 867 C CA . ARG A 1 117 ? 10.654 30.584 40.722 1.00 16.52 115 ARG A CA 1
ATOM 868 C C . ARG A 1 117 ? 9.123 30.551 40.728 1.00 14.96 115 ARG A C 1
ATOM 869 O O . ARG A 1 117 ? 8.444 31.575 40.901 1.00 13.78 115 ARG A O 1
ATOM 877 N N . LEU A 1 118 ? 8.601 29.350 40.549 1.00 15.12 116 LEU A N 1
ATOM 878 C CA . LEU A 1 118 ? 7.175 29.105 40.450 1.00 16.19 116 LEU A CA 1
ATOM 879 C C . LEU A 1 118 ? 6.859 28.006 41.458 1.00 16.44 116 LEU A C 1
ATOM 880 O O . LEU A 1 118 ? 7.329 26.884 41.318 1.00 17.23 116 LEU A O 1
ATOM 885 N N . ARG A 1 119 ? 6.063 28.320 42.471 1.00 15.05 117 ARG A N 1
ATOM 886 C CA . ARG A 1 119 ? 5.832 27.365 43.540 1.00 14.03 117 ARG A CA 1
ATOM 887 C C . ARG A 1 119 ? 4.392 26.887 43.596 1.00 15.55 117 ARG A C 1
ATOM 888 O O . ARG A 1 119 ? 3.457 27.684 43.507 1.00 16.38 117 ARG A O 1
ATOM 896 N N . ILE A 1 120 ? 4.225 25.578 43.750 1.00 13.80 118 ILE A N 1
ATOM 897 C CA . ILE A 1 120 ? 2.921 24.983 44.017 1.00 14.38 118 ILE A CA 1
ATOM 898 C C . ILE A 1 120 ? 2.923 24.580 45.498 1.00 14.77 118 ILE A C 1
ATOM 899 O O . ILE A 1 120 ? 3.890 23.989 45.977 1.00 15.33 118 ILE A O 1
ATOM 904 N N . PHE A 1 121 ? 1.861 24.889 46.228 1.00 15.22 119 PHE A N 1
ATOM 905 C CA . PHE A 1 121 ? 1.782 24.435 47.617 1.00 15.72 119 PHE A CA 1
ATOM 906 C C . PHE A 1 121 ? 0.353 24.191 48.067 1.00 16.85 119 PHE A C 1
ATOM 907 O O . PHE A 1 121 ? -0.591 24.812 47.572 1.00 15.42 119 PHE A O 1
ATOM 915 N N . CYS A 1 122 ? 0.216 23.259 49.003 1.00 16.41 120 CYS A N 1
ATOM 916 C CA . CYS A 1 122 ? -1.012 23.066 49.756 1.00 17.32 120 CYS A CA 1
ATOM 917 C C . CYS A 1 122 ? -0.680 23.306 51.229 1.00 19.20 120 CYS A C 1
ATOM 918 O O . CYS A 1 122 ? 0.245 22.692 51.768 1.00 19.24 120 CYS A O 1
ATOM 921 N N . LEU A 1 123 ? -1.422 24.189 51.885 1.00 20.54 121 LEU A N 1
ATOM 922 C CA . LEU A 1 123 ? -1.162 24.479 53.302 1.00 24.86 121 LEU A CA 1
ATOM 923 C C . LEU A 1 123 ? -1.632 23.356 54.223 1.00 24.46 121 LEU A C 1
ATOM 924 O O . LEU A 1 123 ? -2.678 22.759 53.981 1.00 21.18 121 LEU A O 1
ATOM 929 N N . LYS A 1 124 ? -0.870 23.084 55.282 1.00 26.95 122 LYS A N 1
ATOM 930 C CA . LYS A 1 124 ? -1.328 22.173 56.328 1.00 29.83 122 LYS A CA 1
ATOM 931 C C . LYS A 1 124 ? -2.696 22.614 56.823 1.00 29.98 122 LYS A C 1
ATOM 932 O O . LYS A 1 124 ? -2.957 23.812 56.939 1.00 27.19 122 LYS A O 1
#

InterPro domains:
  IPR004360 Glyoxalase/fosfomycin resistance/dioxygenase domain [PF00903] (8-117)
  IPR026275 Glyoxalase/dioxygenase/EhpR [PIRSF039020] (3-122)
  IPR029068 Glyoxalase/Bleomycin resistance protein/Dihydroxybiphenyl dioxygenase [G3DSA:3.10.180.10] (1-122)
  IPR029068 Glyoxalase/Bleomycin resistance protein/Dihydroxybiphe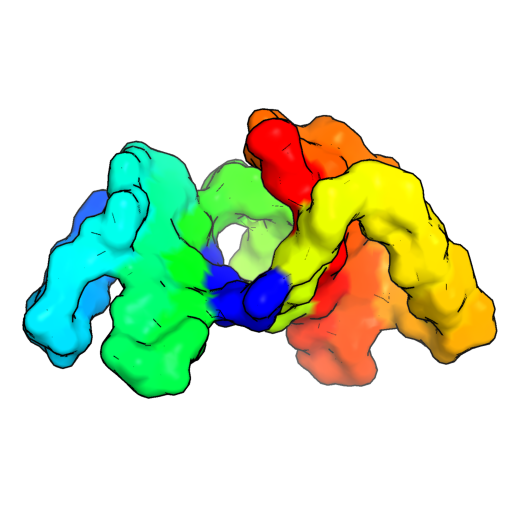nyl dioxygenase [SSF54593] (3-122)
  IPR037523 Vicinal oxygen chelate (VOC), core domain [PS51819] (4-121)
  IPR051332 Fosfomycin Resistance Enzymes [PTHR36113] (10-120)

Organism: Legionella pneumophila subsp. pneumophila (strain Philadelphia 1 / ATCC 33152 / DSM 7513) (NCBI:txid272624)

Solvent-accessible surface area: 7043 Å² total

B-factor: mean 24.05, std 8.22, range [12.85, 64.01]

Secondary structure (DSSP, 8-state):
-EEEEEEES-HHHHHHHHHHHHT---S---SSB-----S--EEEEEGGG-SSPP---EEEE-S----HHHHHHHHHTT--EEEEEE---EEEEEEE-TT--EEEEEEE-

Foldseek 3Di:
DKEAEWADQWQVVVQVVCCVVVVHHWPDGDRAKTHFVVGYHYMYGHQVPDPVRDPTAIEDEDADLVLVVVLVVCVVVVFAWDAHFDFPQFTKTWTADPVRHIYMYTYGD

Sequence (109 aa):
PNLVLFYVKNPAKSSEEFYKNLLDTQPIESSPTFAFVKTGLRLGLWAQEEIEPKAHGELSFQVNSNEVDEIHRQWSDKEISIIQPPTQDFGYTFVGVDPDEHRLRIFCLK

Radius of gyration: 14.38 Å; Cα contacts (8 Å, |Δi|>4): 217; chains: 1; bounding box: 29×37×33 Å

CATH classification: 3.10.180.10